Protein AF-A0A7Y3DKD2-F1 (afdb_monomer)

Secondary structure (DSSP, 8-state):
-------------THHHHHHHHHHHHHHHHHHHH-TT---TTHHHHHHHHHHHHHHHTT--PPPHHHHHHHHHHHHHHHHHHHHHHHTTT---S--SSTT--HHHHHHHHHHHHHHHHHHHHHTT--

pLDDT: mean 85.34, std 14.05, range [44.88, 97.62]

Sequence (127 aa):
MSNTTPERGAAHSPGKALYLSVGLAVLWVVLAFANPDTTFHLGAPLVAAAVALSHRTTGSGPLSPPAAAGAAVSGLTNALIATGILALNDKLEGGTLLPFGDATVETLLFAVGGAVVGFGVGVWGRR

Nearest PDB structures (foldseek):
  2rld-assembly1_E  TM=4.806E-01  e=1.514E+00  Bacteroides thetaiotaomicron VPI-5482
  7ue2-assembly1_A  TM=3.425E-01  e=7.012E+00  synthetic construct

Structure (mmCIF, N/CA/C/O backbone):
data_AF-A0A7Y3DKD2-F1
#
_entry.id   AF-A0A7Y3DKD2-F1
#
loop_
_atom_site.group_PDB
_atom_site.id
_atom_site.type_symbol
_atom_site.label_atom_id
_atom_site.label_alt_id
_atom_site.label_comp_id
_atom_site.label_asym_id
_atom_site.label_entity_id
_atom_site.label_seq_id
_atom_site.pdbx_PDB_ins_code
_atom_site.Cartn_x
_atom_site.Cartn_y
_atom_site.Cartn_z
_atom_site.occupancy
_atom_site.B_iso_or_equiv
_atom_site.auth_seq_id
_atom_site.auth_comp_id
_atom_site.auth_asym_id
_atom_site.auth_atom_id
_atom_site.pdbx_PDB_model_num
ATOM 1 N N . MET A 1 1 ? 41.326 16.174 -30.154 1.00 47.97 1 MET A N 1
ATOM 2 C CA . MET A 1 1 ? 40.835 16.979 -29.014 1.00 47.97 1 MET A CA 1
ATOM 3 C C . MET A 1 1 ? 39.416 16.529 -28.719 1.00 47.97 1 MET A C 1
ATOM 5 O O . MET A 1 1 ? 38.635 16.397 -29.649 1.00 47.97 1 MET A O 1
ATOM 9 N N . SER A 1 2 ? 39.169 16.138 -27.471 1.00 49.34 2 SER A N 1
ATOM 10 C CA . SER A 1 2 ? 38.001 15.372 -27.023 1.00 49.34 2 SER A CA 1
ATOM 11 C C . SER A 1 2 ? 36.724 16.220 -27.012 1.00 49.34 2 SER A C 1
ATOM 13 O O . SER A 1 2 ? 36.687 17.250 -26.344 1.00 49.34 2 SER A O 1
ATOM 15 N N . ASN A 1 3 ? 35.684 15.771 -27.721 1.00 49.66 3 ASN A N 1
ATOM 16 C CA . ASN A 1 3 ? 34.314 16.259 -27.557 1.00 49.66 3 ASN A CA 1
ATOM 17 C C . ASN A 1 3 ? 33.701 15.560 -26.337 1.00 49.66 3 ASN A C 1
ATOM 19 O O . ASN A 1 3 ? 33.099 14.496 -26.458 1.00 49.66 3 ASN A O 1
ATOM 23 N N . THR A 1 4 ? 33.871 16.134 -25.148 1.00 57.69 4 THR A N 1
ATOM 24 C CA . THR A 1 4 ? 33.129 15.704 -23.959 1.00 57.69 4 THR A CA 1
ATOM 25 C C . THR A 1 4 ? 31.726 16.299 -24.009 1.00 57.69 4 THR A C 1
ATOM 27 O O . THR A 1 4 ? 31.488 17.408 -23.529 1.00 57.69 4 THR A O 1
ATOM 30 N N . THR A 1 5 ? 30.794 15.574 -24.623 1.00 59.72 5 THR A N 1
ATOM 31 C CA . THR A 1 5 ? 29.359 15.839 -24.493 1.00 59.72 5 THR A CA 1
ATOM 32 C C . THR A 1 5 ? 28.976 15.641 -23.023 1.00 59.72 5 THR A C 1
ATOM 34 O O . THR A 1 5 ? 29.300 14.594 -22.459 1.00 59.72 5 THR A O 1
ATOM 37 N N . PRO A 1 6 ? 28.320 16.607 -22.358 1.00 54.47 6 PRO A N 1
ATOM 38 C CA . PRO A 1 6 ? 27.890 16.418 -20.987 1.00 54.47 6 PRO A CA 1
ATOM 39 C C . PRO A 1 6 ? 26.697 15.464 -20.999 1.00 54.47 6 PRO A C 1
ATOM 41 O O . PRO A 1 6 ? 25.559 15.883 -21.216 1.00 54.47 6 PRO A O 1
ATOM 44 N N . GLU A 1 7 ? 26.946 14.180 -20.749 1.00 51.09 7 GLU A N 1
ATOM 45 C CA . GLU A 1 7 ? 25.922 13.266 -20.254 1.00 51.09 7 GLU A CA 1
ATOM 46 C C . GLU A 1 7 ? 25.461 13.772 -18.881 1.00 51.09 7 GLU A C 1
ATOM 48 O O . GLU A 1 7 ? 25.871 13.301 -17.822 1.00 51.09 7 GLU A O 1
ATOM 53 N N . ARG A 1 8 ? 24.587 14.785 -18.884 1.00 51.59 8 ARG A N 1
ATOM 54 C CA . ARG A 1 8 ? 23.676 15.033 -17.772 1.00 51.59 8 ARG A CA 1
ATOM 55 C C . ARG A 1 8 ? 22.710 13.858 -17.759 1.00 51.59 8 ARG A C 1
ATOM 57 O O . ARG A 1 8 ? 21.609 13.948 -18.295 1.00 51.59 8 ARG A O 1
ATOM 64 N N . GLY A 1 9 ? 23.154 12.751 -17.167 1.00 48.59 9 GLY A N 1
ATOM 65 C CA . GLY A 1 9 ? 22.273 11.692 -16.710 1.00 48.59 9 GLY A CA 1
ATOM 66 C C . GLY A 1 9 ? 21.194 12.357 -15.873 1.00 48.59 9 GLY A C 1
ATOM 67 O O . GLY A 1 9 ? 21.477 12.910 -14.810 1.00 48.59 9 GLY A O 1
ATOM 68 N N . ALA A 1 10 ? 19.981 12.412 -16.418 1.00 48.75 10 ALA A N 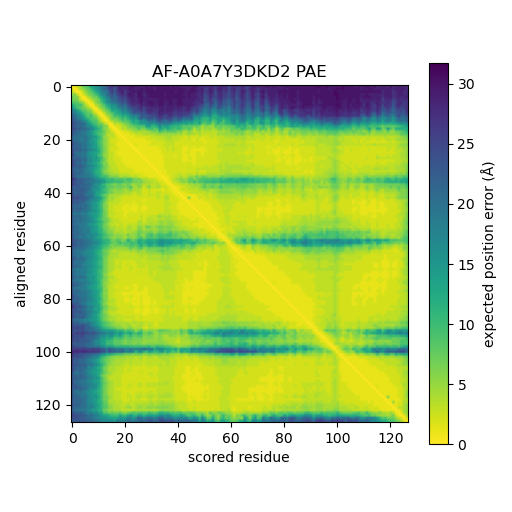1
ATOM 69 C CA . ALA A 1 10 ? 18.822 12.927 -15.725 1.00 48.75 10 ALA A CA 1
ATOM 70 C C . ALA A 1 10 ? 18.715 12.151 -14.414 1.00 48.75 10 ALA A C 1
ATOM 72 O O . ALA A 1 10 ? 18.396 10.963 -14.419 1.00 48.75 10 ALA A O 1
ATOM 73 N N . ALA A 1 11 ? 19.055 12.810 -13.307 1.00 44.88 11 ALA A N 1
ATOM 74 C CA . ALA A 1 11 ? 18.905 12.260 -11.977 1.00 44.88 11 ALA A CA 1
ATOM 75 C C . ALA A 1 11 ? 17.431 11.874 -11.822 1.00 44.88 11 ALA A C 1
ATOM 77 O O . ALA A 1 11 ? 16.561 12.730 -11.655 1.00 44.88 11 ALA A O 1
ATOM 78 N N . HIS A 1 12 ? 17.147 10.581 -11.965 1.00 51.38 12 HIS A N 1
ATOM 79 C CA . HIS A 1 12 ? 15.858 9.986 -11.660 1.00 51.38 12 HIS A CA 1
ATOM 80 C C . HIS A 1 12 ? 15.578 10.354 -10.208 1.00 51.38 12 HIS A C 1
ATOM 82 O O . HIS A 1 12 ? 16.233 9.806 -9.333 1.00 51.38 12 HIS A O 1
ATOM 88 N N . SER A 1 13 ? 14.713 11.340 -9.940 1.00 55.94 13 SER A N 1
ATOM 89 C CA . SER A 1 13 ? 14.447 11.786 -8.570 1.00 55.94 13 SER A CA 1
ATOM 90 C C . SER A 1 13 ? 13.599 10.707 -7.887 1.00 55.94 13 SER A C 1
ATOM 92 O O . SER A 1 13 ? 12.375 10.701 -8.076 1.00 55.94 13 SER A O 1
ATOM 94 N N . PRO A 1 14 ? 14.183 9.790 -7.096 1.00 57.53 14 PRO A N 1
ATOM 95 C CA . PRO A 1 14 ? 13.450 8.644 -6.558 1.00 57.53 14 PRO A CA 1
ATOM 96 C C . PRO A 1 14 ? 12.396 9.112 -5.543 1.00 57.53 14 PRO A C 1
ATOM 98 O O . PRO A 1 14 ? 11.407 8.429 -5.291 1.00 57.53 14 PRO A O 1
ATOM 101 N N . GLY A 1 15 ? 12.575 10.327 -5.007 1.00 64.19 15 GLY A N 1
ATOM 102 C CA . GLY A 1 15 ? 11.717 10.924 -3.992 1.0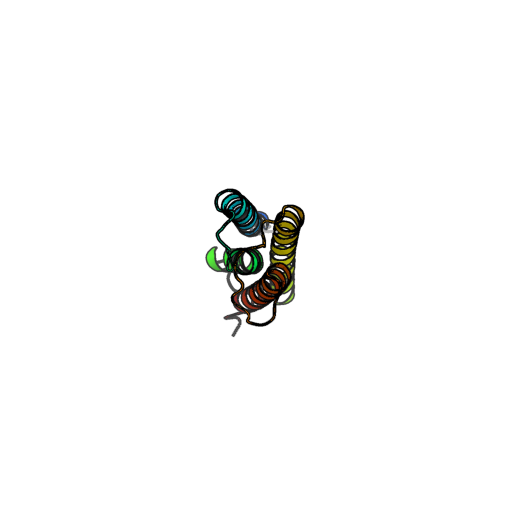0 64.19 15 GLY A CA 1
ATOM 103 C C . GLY A 1 15 ? 10.259 11.087 -4.415 1.00 64.19 15 GLY A C 1
ATOM 104 O O . GLY A 1 15 ? 9.381 10.867 -3.591 1.00 64.19 15 GLY A O 1
ATOM 105 N N . LYS A 1 16 ? 9.958 11.392 -5.688 1.00 75.50 16 LYS A N 1
ATOM 106 C CA . LYS A 1 16 ? 8.569 11.662 -6.117 1.00 75.50 16 LYS A CA 1
ATOM 107 C C . LYS A 1 16 ? 7.643 10.457 -5.944 1.00 75.50 16 LYS A C 1
ATOM 109 O O . LYS A 1 16 ? 6.521 10.618 -5.475 1.00 75.50 16 LYS A O 1
ATOM 114 N N . ALA A 1 17 ? 8.127 9.261 -6.277 1.00 76.06 17 ALA A N 1
ATOM 115 C CA . ALA A 1 17 ? 7.361 8.028 -6.118 1.00 76.06 17 ALA A CA 1
ATOM 116 C C . ALA A 1 17 ? 7.170 7.649 -4.641 1.00 76.06 17 ALA A C 1
ATOM 118 O O . ALA A 1 17 ? 6.113 7.153 -4.253 1.00 76.06 17 ALA A O 1
ATOM 119 N N . LEU A 1 18 ? 8.176 7.933 -3.808 1.00 81.94 18 LEU A N 1
ATOM 120 C CA . LEU A 1 18 ? 8.097 7.725 -2.366 1.00 81.94 18 LEU A CA 1
ATOM 121 C C . LEU A 1 18 ? 7.064 8.664 -1.721 1.00 81.94 18 LEU A C 1
ATOM 123 O O . LEU A 1 18 ? 6.267 8.220 -0.897 1.00 81.94 18 LEU A O 1
ATOM 127 N N . TYR A 1 19 ? 7.033 9.938 -2.131 1.00 87.75 19 TYR A N 1
ATOM 128 C CA . TYR A 1 19 ? 6.107 10.931 -1.579 1.00 87.75 19 TYR A CA 1
ATOM 129 C C . TYR A 1 19 ? 4.641 10.572 -1.805 1.00 87.75 19 TYR A C 1
ATOM 131 O O . TYR A 1 19 ? 3.831 10.834 -0.921 1.00 87.75 19 TYR A O 1
ATOM 139 N N . LEU A 1 20 ? 4.287 9.939 -2.932 1.00 89.50 20 LEU A N 1
ATOM 140 C CA . LEU A 1 20 ? 2.905 9.500 -3.139 1.00 89.50 20 LEU A CA 1
ATOM 141 C C . LEU A 1 20 ? 2.508 8.409 -2.140 1.00 89.50 20 LEU A C 1
ATOM 143 O O . LEU A 1 20 ? 1.444 8.499 -1.537 1.00 89.50 20 LEU A O 1
ATOM 147 N N . SER A 1 21 ? 3.359 7.396 -1.946 1.00 92.44 21 SER A N 1
ATOM 148 C CA . SER A 1 21 ? 3.090 6.310 -0.993 1.00 92.44 21 SER A CA 1
ATOM 149 C C . SER A 1 21 ? 2.958 6.842 0.435 1.00 92.44 21 SER A C 1
ATOM 151 O O . SER A 1 21 ? 1.991 6.521 1.120 1.00 92.44 21 SER A O 1
ATOM 153 N N . VAL A 1 22 ? 3.867 7.728 0.855 1.00 94.00 22 VAL A N 1
ATOM 154 C CA . VAL A 1 22 ? 3.802 8.377 2.173 1.00 94.00 22 VAL A CA 1
ATOM 155 C C . VAL A 1 22 ? 2.560 9.261 2.300 1.00 94.00 22 VAL A C 1
ATOM 157 O O . VAL A 1 22 ? 1.864 9.193 3.307 1.00 94.00 22 VAL A O 1
ATOM 160 N N . GLY A 1 23 ? 2.238 10.058 1.280 1.00 94.81 23 GLY A N 1
ATOM 161 C CA . GLY A 1 23 ? 1.048 10.908 1.275 1.00 94.81 23 GLY A CA 1
ATOM 162 C C . GLY A 1 23 ? -0.247 10.102 1.375 1.00 94.81 23 GLY A C 1
ATOM 163 O O . GLY A 1 23 ? -1.123 10.453 2.161 1.00 94.81 23 GLY A O 1
ATOM 164 N N . LEU A 1 24 ? -0.345 8.985 0.647 1.00 95.75 24 LEU A N 1
ATOM 165 C CA . LEU A 1 24 ? -1.467 8.051 0.756 1.00 95.75 24 LEU A CA 1
ATOM 166 C C . LEU A 1 24 ? -1.531 7.392 2.135 1.00 95.75 24 LEU A C 1
ATOM 168 O O . LEU A 1 24 ? -2.626 7.225 2.661 1.00 95.75 24 LEU A O 1
ATOM 172 N N . ALA A 1 25 ? -0.387 7.055 2.737 1.00 95.88 25 ALA A N 1
ATOM 173 C CA . ALA A 1 25 ? -0.336 6.485 4.080 1.00 95.88 25 ALA A CA 1
ATOM 174 C C . ALA A 1 25 ? -0.862 7.479 5.121 1.00 95.88 25 ALA A C 1
ATOM 176 O O . ALA A 1 25 ? -1.723 7.133 5.923 1.00 95.88 25 ALA A O 1
ATOM 177 N N . VAL A 1 26 ? -0.403 8.732 5.063 1.00 97.31 26 VAL A N 1
ATOM 178 C CA . VAL A 1 26 ? -0.884 9.808 5.939 1.00 97.31 26 VAL A CA 1
ATOM 179 C C . VAL A 1 26 ? -2.374 10.051 5.726 1.00 97.31 26 VAL A C 1
ATOM 181 O O . VAL A 1 26 ? -3.119 10.117 6.698 1.00 97.31 26 VAL A O 1
ATOM 184 N N . LEU A 1 27 ? -2.823 10.146 4.472 1.00 96.62 27 LEU A N 1
ATOM 185 C CA . LEU A 1 27 ? -4.235 10.338 4.154 1.00 96.62 27 LEU A CA 1
ATOM 186 C C . LEU A 1 27 ? -5.091 9.196 4.706 1.00 96.62 27 LEU A C 1
ATOM 188 O O . LEU A 1 27 ? -6.115 9.453 5.330 1.00 96.62 27 LEU A O 1
ATOM 192 N N . TRP A 1 28 ? -4.664 7.949 4.509 1.00 96.12 28 TRP A N 1
ATOM 193 C CA . TRP A 1 28 ? -5.360 6.779 5.034 1.00 96.12 28 TRP A CA 1
ATOM 194 C C . TRP A 1 28 ? -5.457 6.821 6.560 1.00 96.12 28 TRP A C 1
ATOM 196 O O . TRP A 1 28 ? -6.548 6.641 7.099 1.00 96.12 28 TRP A O 1
ATOM 206 N N . VAL A 1 29 ? -4.355 7.141 7.246 1.00 96.00 29 VAL A N 1
ATOM 207 C CA . VAL A 1 29 ? -4.352 7.285 8.705 1.00 96.00 29 VAL A CA 1
ATOM 208 C C . VAL A 1 29 ? -5.326 8.379 9.142 1.00 96.00 29 VAL A C 1
ATOM 210 O O . VAL A 1 29 ? -6.193 8.130 9.973 1.00 96.00 29 VAL A O 1
ATOM 213 N N . VAL A 1 30 ? -5.252 9.570 8.546 1.00 96.12 30 VAL A N 1
ATOM 214 C CA . VAL A 1 30 ? -6.153 10.687 8.871 1.00 96.12 30 VAL A CA 1
ATOM 215 C C . VAL A 1 30 ? -7.619 10.302 8.664 1.00 96.12 30 VAL A C 1
ATOM 217 O O . VAL A 1 30 ? -8.449 10.591 9.523 1.00 96.12 30 VAL A O 1
ATOM 220 N N . LEU A 1 31 ? -7.943 9.621 7.563 1.00 93.75 31 LEU A N 1
ATOM 221 C CA . LEU A 1 31 ? -9.307 9.180 7.274 1.00 93.75 31 LEU A CA 1
ATOM 222 C C . LEU A 1 31 ? -9.821 8.166 8.300 1.00 93.75 31 LEU A C 1
ATOM 224 O O . LEU A 1 31 ? -10.964 8.301 8.733 1.00 93.75 31 LEU A O 1
ATOM 228 N N . ALA A 1 32 ? -8.993 7.206 8.717 1.00 91.88 32 ALA A N 1
ATOM 229 C CA . ALA A 1 32 ? -9.353 6.222 9.738 1.00 91.88 32 ALA A CA 1
ATOM 230 C C . ALA A 1 32 ? -9.579 6.871 11.115 1.00 91.88 32 ALA A C 1
ATOM 232 O O . ALA A 1 32 ? -10.504 6.510 11.835 1.00 91.88 32 ALA A O 1
ATOM 233 N N . PHE A 1 33 ? -8.788 7.888 11.468 1.00 93.31 33 PHE A N 1
ATOM 234 C CA . PHE A 1 33 ? -9.015 8.660 12.693 1.00 93.31 33 PHE A CA 1
ATOM 235 C C . PHE A 1 33 ? -10.271 9.536 12.623 1.00 93.31 33 PHE A C 1
ATOM 237 O O . PHE A 1 33 ? -10.962 9.686 13.629 1.00 93.31 33 PHE A O 1
ATOM 244 N N . ALA A 1 34 ? -10.572 10.112 11.458 1.00 93.44 34 ALA A N 1
ATOM 245 C CA . ALA A 1 34 ? -11.752 10.950 11.260 1.00 93.44 34 ALA A CA 1
ATOM 246 C C . ALA A 1 34 ? -13.059 10.144 11.164 1.00 93.44 34 ALA A C 1
ATOM 248 O O . ALA A 1 34 ? -14.125 10.688 11.438 1.00 93.44 34 ALA A O 1
ATOM 249 N N . ASN A 1 35 ? -12.984 8.867 10.777 1.00 89.25 35 ASN A N 1
ATOM 250 C CA . ASN A 1 35 ? -14.136 7.989 10.573 1.00 89.25 35 ASN A CA 1
ATOM 251 C C . ASN A 1 35 ? -13.901 6.650 11.295 1.00 89.25 35 ASN A C 1
ATOM 253 O O . ASN A 1 35 ? -13.639 5.645 10.632 1.00 89.25 35 ASN A O 1
ATOM 257 N N . PRO A 1 36 ? -13.972 6.620 12.639 1.00 79.88 36 PRO A N 1
ATOM 258 C CA . PRO A 1 36 ? -13.622 5.433 13.423 1.00 79.88 36 PRO A CA 1
ATOM 259 C C . PRO A 1 36 ? -14.505 4.214 13.113 1.00 79.88 36 PRO A C 1
ATOM 261 O O . PRO A 1 36 ? -14.040 3.087 13.233 1.00 79.88 36 PRO A O 1
ATOM 264 N N . ASP A 1 37 ? -15.735 4.433 12.645 1.00 81.06 37 ASP A N 1
ATOM 265 C CA . ASP A 1 37 ? -16.683 3.363 12.310 1.00 81.06 37 ASP A CA 1
ATOM 266 C C . ASP A 1 37 ? -16.526 2.837 10.868 1.00 81.06 37 ASP A C 1
ATOM 268 O O . ASP A 1 37 ? -17.298 1.990 10.420 1.00 81.06 37 ASP A O 1
ATOM 272 N N . THR A 1 38 ? -15.571 3.365 10.092 1.00 81.56 38 THR A N 1
ATOM 273 C CA . THR A 1 38 ? -15.379 3.015 8.677 1.00 81.56 38 THR A CA 1
ATOM 274 C C . THR A 1 38 ? -14.030 2.344 8.445 1.00 81.56 38 THR A C 1
ATOM 276 O O . THR A 1 38 ? -12.978 2.969 8.574 1.00 81.56 38 THR A O 1
ATOM 279 N N . THR A 1 39 ? -14.050 1.089 7.990 1.00 81.56 39 THR A N 1
ATOM 280 C CA . THR A 1 39 ? -12.832 0.398 7.553 1.00 81.56 39 THR A CA 1
ATOM 281 C C . THR A 1 39 ? -12.447 0.798 6.134 1.00 81.56 39 THR A C 1
ATOM 283 O O . THR A 1 39 ? -13.179 0.577 5.168 1.00 81.56 39 THR A O 1
ATOM 286 N N . PHE A 1 40 ? -11.235 1.322 5.976 1.00 86.69 40 PHE A N 1
ATOM 287 C CA . PHE A 1 40 ? -10.659 1.626 4.667 1.00 86.69 40 PHE A CA 1
ATOM 288 C C . PHE A 1 40 ? -9.810 0.456 4.155 1.00 86.69 40 PHE A C 1
ATOM 290 O O . PHE A 1 40 ? -8.581 0.526 4.138 1.00 86.69 40 PHE A O 1
ATOM 297 N N . HIS A 1 41 ? -10.467 -0.609 3.691 1.00 88.44 41 HIS A N 1
ATOM 298 C CA . HIS A 1 41 ? -9.821 -1.845 3.215 1.00 88.44 41 HIS A CA 1
ATOM 299 C C . HIS A 1 41 ? -8.776 -1.627 2.113 1.00 88.44 41 HIS A C 1
ATOM 301 O O . HIS A 1 41 ? -7.782 -2.344 2.020 1.00 88.44 41 HIS A O 1
ATOM 307 N N . LEU A 1 42 ? -8.985 -0.615 1.267 1.00 91.81 42 LEU A N 1
ATOM 308 C CA . LEU A 1 42 ? -8.079 -0.309 0.163 1.00 91.81 42 LEU A CA 1
ATOM 309 C C . LEU A 1 42 ? -6.880 0.558 0.570 1.00 91.81 42 LEU A C 1
ATOM 311 O O . LEU A 1 42 ? -5.985 0.751 -0.249 1.00 91.81 42 LEU A O 1
ATOM 315 N N . GLY A 1 43 ? -6.817 1.052 1.810 1.00 93.12 43 GLY A N 1
ATOM 316 C CA . GLY A 1 43 ? -5.722 1.908 2.271 1.00 93.12 43 GLY A CA 1
ATOM 317 C C . GLY A 1 43 ? -4.364 1.215 2.158 1.00 93.12 43 GLY A C 1
ATOM 318 O O . GLY A 1 43 ? -3.504 1.643 1.387 1.00 93.12 43 GLY A O 1
ATOM 319 N N . ALA A 1 44 ? -4.205 0.087 2.848 1.00 94.88 44 ALA A N 1
ATOM 320 C CA . ALA A 1 44 ? -2.990 -0.723 2.811 1.00 94.88 44 ALA A CA 1
ATOM 321 C C . ALA A 1 44 ? -2.527 -1.131 1.393 1.00 94.88 44 ALA A C 1
ATOM 323 O O . ALA A 1 44 ? -1.371 -0.853 1.055 1.00 94.88 44 ALA A O 1
ATOM 324 N N . PRO A 1 45 ? -3.365 -1.744 0.529 1.00 96.00 45 PRO A N 1
ATOM 325 C CA . PRO A 1 45 ? -2.926 -2.158 -0.802 1.00 96.00 45 PRO A CA 1
ATOM 326 C C . PRO A 1 45 ? -2.558 -0.967 -1.695 1.00 96.00 45 PRO A C 1
ATOM 328 O O . PRO A 1 45 ? -1.597 -1.062 -2.460 1.00 96.00 45 PRO A O 1
ATOM 331 N N . LEU A 1 46 ? -3.268 0.164 -1.590 1.00 95.75 46 LEU A N 1
ATOM 332 C CA . LEU A 1 46 ? -2.944 1.370 -2.358 1.00 95.75 46 LEU A CA 1
ATOM 333 C C . LEU A 1 46 ? -1.594 1.950 -1.942 1.00 95.75 46 LEU A C 1
ATOM 335 O O . LEU A 1 46 ? -0.760 2.220 -2.805 1.00 95.75 46 LEU A O 1
ATOM 339 N N . VAL A 1 47 ? -1.349 2.094 -0.637 1.00 96.94 47 VAL A N 1
ATOM 340 C CA . VAL A 1 47 ? -0.058 2.565 -0.109 1.00 96.94 47 VAL A CA 1
ATOM 341 C C . VAL A 1 47 ? 1.078 1.646 -0.557 1.00 96.94 47 VAL A C 1
ATOM 343 O O . VAL A 1 47 ? 2.125 2.135 -0.998 1.00 96.94 47 VAL A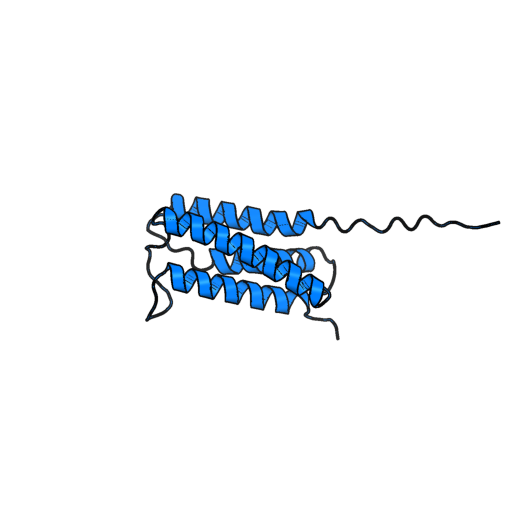 O 1
ATOM 346 N N . ALA A 1 48 ? 0.847 0.330 -0.499 1.00 96.69 48 ALA A N 1
ATOM 347 C CA . ALA A 1 48 ? 1.821 -0.684 -0.876 1.00 96.69 48 ALA A CA 1
ATOM 348 C C . ALA A 1 48 ? 2.178 -0.653 -2.369 1.00 96.69 48 ALA A C 1
ATOM 350 O O . ALA A 1 48 ? 3.345 -0.780 -2.738 1.00 96.69 48 ALA A O 1
ATOM 351 N N . ALA A 1 49 ? 1.193 -0.431 -3.239 1.00 95.69 49 ALA A N 1
ATOM 352 C CA . ALA A 1 49 ? 1.400 -0.396 -4.683 1.00 95.69 49 ALA A CA 1
ATOM 353 C C . ALA A 1 49 ? 1.912 0.970 -5.193 1.00 95.69 49 ALA A C 1
ATOM 355 O O . ALA A 1 49 ? 2.489 1.058 -6.282 1.00 95.69 49 ALA A O 1
ATOM 356 N N . ALA A 1 50 ? 1.717 2.041 -4.415 1.00 93.75 50 ALA A N 1
ATOM 357 C CA . ALA A 1 50 ? 1.876 3.427 -4.852 1.00 93.75 50 ALA A CA 1
ATOM 358 C C . ALA A 1 50 ? 3.259 3.773 -5.413 1.00 93.75 50 ALA A C 1
ATOM 360 O O . ALA A 1 50 ? 3.345 4.534 -6.376 1.00 93.75 50 ALA A O 1
ATOM 361 N N . VAL A 1 51 ? 4.343 3.227 -4.852 1.00 91.56 51 VAL A N 1
ATOM 362 C CA . VAL A 1 51 ? 5.705 3.551 -5.315 1.00 91.56 51 VAL A CA 1
ATOM 363 C C . VAL A 1 51 ? 5.919 3.050 -6.747 1.00 91.56 51 VAL A C 1
ATOM 365 O O . VAL A 1 51 ? 6.366 3.803 -7.614 1.00 91.56 51 VAL A O 1
ATOM 368 N N . ALA A 1 52 ? 5.547 1.798 -7.025 1.00 89.38 52 ALA A N 1
ATOM 369 C CA . ALA A 1 52 ? 5.692 1.210 -8.354 1.00 89.38 52 ALA A CA 1
ATOM 370 C C . ALA A 1 52 ? 4.723 1.839 -9.372 1.00 89.38 52 ALA A C 1
ATOM 372 O O . ALA A 1 52 ? 5.114 2.123 -10.506 1.00 89.38 52 ALA A O 1
ATOM 373 N N . LEU A 1 53 ? 3.485 2.127 -8.953 1.00 88.44 53 LEU A N 1
ATOM 374 C CA . LEU A 1 53 ? 2.499 2.841 -9.773 1.00 88.44 53 LEU A CA 1
ATOM 375 C C . LEU A 1 53 ? 2.967 4.248 -10.144 1.00 88.44 53 LEU A C 1
ATOM 377 O O . LEU A 1 53 ? 2.872 4.621 -11.310 1.00 88.44 53 LEU A O 1
ATOM 381 N N . SER A 1 54 ? 3.524 4.998 -9.192 1.00 88.50 54 SER A N 1
ATOM 382 C CA . SER A 1 54 ? 4.037 6.352 -9.436 1.00 88.50 54 SER A CA 1
ATOM 383 C C . SER A 1 54 ? 5.105 6.364 -10.517 1.00 88.50 54 SER A C 1
ATOM 385 O O . SER A 1 54 ? 5.075 7.202 -11.410 1.00 88.50 54 SER A O 1
ATOM 387 N N . HIS A 1 55 ? 6.037 5.410 -10.469 1.00 86.06 55 HIS A N 1
ATOM 388 C CA . HIS A 1 55 ? 7.069 5.304 -11.495 1.00 86.06 55 HIS A CA 1
ATOM 389 C C . HIS A 1 55 ? 6.468 5.070 -12.885 1.00 86.06 55 HIS A C 1
ATOM 391 O O . HIS A 1 55 ? 6.933 5.615 -13.888 1.00 86.06 55 HIS A O 1
ATOM 397 N N . ARG A 1 56 ? 5.413 4.253 -12.958 1.00 82.00 56 ARG A N 1
ATOM 398 C CA . ARG A 1 56 ? 4.745 3.964 -14.223 1.00 82.00 56 ARG A CA 1
ATOM 399 C C . ARG A 1 56 ? 3.997 5.181 -14.763 1.00 82.00 56 ARG A C 1
ATOM 401 O O . ARG A 1 56 ? 4.066 5.446 -15.961 1.00 82.00 56 ARG A O 1
ATOM 408 N N . THR A 1 57 ? 3.299 5.917 -13.903 1.00 81.44 57 THR A N 1
ATOM 409 C CA . THR A 1 57 ? 2.481 7.070 -14.303 1.00 81.44 57 THR A CA 1
ATOM 410 C C . THR A 1 57 ? 3.311 8.301 -14.654 1.00 81.44 57 THR A C 1
ATOM 412 O O . THR A 1 57 ? 2.851 9.124 -15.439 1.00 81.44 57 THR A O 1
ATOM 415 N N . THR A 1 58 ? 4.558 8.410 -14.180 1.00 82.44 58 THR A N 1
ATOM 416 C CA . THR A 1 58 ? 5.483 9.483 -14.588 1.00 82.44 58 THR A CA 1
ATOM 417 C C . THR A 1 58 ? 6.114 9.276 -15.969 1.00 82.44 58 THR A C 1
ATOM 419 O O . THR A 1 58 ? 6.960 10.070 -16.371 1.00 82.44 58 THR A O 1
ATOM 422 N N . GLY A 1 59 ? 5.728 8.228 -16.706 1.00 71.81 59 GLY A N 1
ATOM 423 C CA . GLY A 1 59 ? 6.233 7.962 -18.057 1.00 71.81 59 GLY A CA 1
ATOM 424 C C . GLY A 1 59 ? 7.620 7.315 -18.100 1.00 71.81 59 GLY A C 1
ATOM 425 O O . GLY A 1 59 ? 8.197 7.187 -19.175 1.00 71.81 59 GLY A O 1
ATOM 426 N N . SER A 1 60 ? 8.147 6.854 -16.962 1.00 78.88 60 SER A N 1
ATOM 427 C CA . SER A 1 60 ? 9.504 6.298 -16.842 1.00 78.88 60 SER A CA 1
ATOM 428 C C . SER A 1 60 ? 9.660 4.870 -17.398 1.00 78.88 60 SER A C 1
ATOM 430 O O . SER A 1 60 ? 10.724 4.268 -17.279 1.00 78.88 60 SER A O 1
ATOM 432 N N . GLY A 1 61 ? 8.610 4.302 -18.002 1.00 84.25 61 GLY A N 1
ATOM 433 C CA . GLY A 1 61 ? 8.623 2.944 -18.548 1.00 84.25 61 GLY A CA 1
ATOM 434 C C . GLY A 1 61 ? 8.659 1.834 -17.478 1.00 84.25 61 GLY A C 1
ATOM 435 O O . GLY A 1 61 ? 8.454 2.093 -16.287 1.00 84.25 61 GLY A O 1
ATOM 436 N N . PRO A 1 62 ? 8.844 0.565 -17.891 1.00 89.19 62 PRO A N 1
ATOM 437 C CA . PRO A 1 62 ? 8.923 -0.572 -16.974 1.00 89.19 62 PRO A CA 1
ATOM 438 C C . PRO A 1 62 ? 10.215 -0.586 -16.136 1.00 89.19 62 PRO A C 1
ATOM 440 O O . PRO A 1 62 ? 11.325 -0.493 -16.657 1.00 89.19 62 PRO A O 1
ATOM 443 N N . LEU A 1 63 ? 10.072 -0.816 -14.831 1.00 88.31 63 LEU A N 1
ATOM 444 C CA . LEU A 1 63 ? 11.145 -0.957 -13.838 1.00 88.31 63 LEU A CA 1
ATOM 445 C C . LEU A 1 63 ? 11.872 -2.286 -13.960 1.00 88.31 63 LEU A C 1
ATOM 447 O O . LEU A 1 63 ? 11.225 -3.304 -14.213 1.00 88.31 63 LEU A O 1
ATOM 451 N N . SER A 1 64 ? 13.206 -2.317 -13.808 1.00 91.06 64 SER A N 1
ATOM 452 C CA . SER A 1 64 ? 13.981 -3.580 -13.722 1.00 91.06 64 SER A CA 1
ATOM 453 C C . SER A 1 64 ? 13.419 -4.468 -12.612 1.00 91.06 64 SER A C 1
ATOM 455 O O . SER A 1 64 ? 12.870 -3.921 -11.659 1.00 91.06 64 SER A O 1
ATOM 457 N N . PRO A 1 65 ? 13.503 -5.812 -12.684 1.00 92.62 65 PRO A N 1
ATOM 458 C CA . PRO A 1 65 ? 12.943 -6.643 -11.619 1.00 92.62 65 PRO A CA 1
ATOM 459 C C . PRO A 1 65 ? 13.498 -6.273 -10.227 1.00 92.62 65 PRO A C 1
ATOM 461 O O . PRO A 1 65 ? 12.693 -6.130 -9.309 1.00 92.62 65 PRO A O 1
ATOM 464 N N . PRO A 1 66 ? 14.807 -5.978 -10.057 1.00 93.12 66 PRO A N 1
ATOM 465 C CA . PRO A 1 66 ? 15.324 -5.453 -8.792 1.00 93.12 66 PRO A CA 1
ATOM 466 C C . PRO A 1 66 ? 14.725 -4.098 -8.389 1.00 93.12 66 PRO A C 1
ATOM 468 O O . PRO A 1 66 ? 14.398 -3.899 -7.223 1.00 93.12 66 PRO A O 1
ATOM 471 N N . ALA A 1 67 ? 14.538 -3.169 -9.333 1.00 90.81 67 ALA A N 1
ATOM 472 C CA . ALA A 1 67 ? 13.958 -1.859 -9.031 1.00 90.81 67 ALA A CA 1
ATOM 473 C C . ALA A 1 67 ? 12.459 -1.946 -8.692 1.00 90.81 67 ALA A C 1
ATOM 475 O O . ALA A 1 67 ? 11.988 -1.253 -7.795 1.00 90.81 67 ALA A O 1
ATOM 476 N N . ALA A 1 68 ? 11.715 -2.831 -9.360 1.00 91.94 68 ALA A N 1
ATOM 477 C CA . ALA A 1 68 ? 10.321 -3.124 -9.045 1.00 91.94 68 ALA A CA 1
ATOM 478 C C . ALA A 1 68 ? 10.188 -3.781 -7.666 1.00 91.94 68 ALA A C 1
ATOM 480 O O . ALA A 1 68 ? 9.296 -3.415 -6.905 1.00 91.94 68 ALA A O 1
ATOM 481 N N . ALA A 1 69 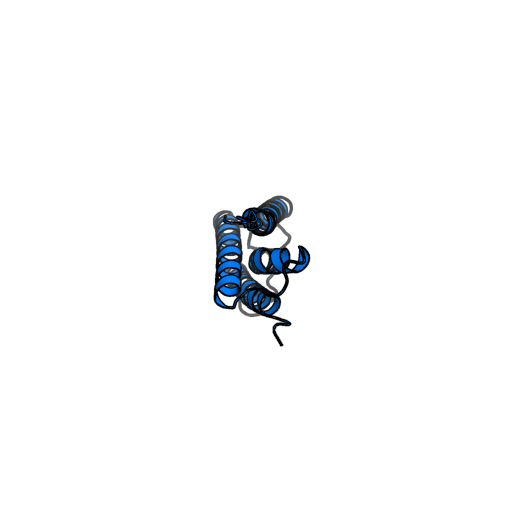? 11.094 -4.703 -7.318 1.00 93.69 69 ALA A N 1
ATOM 482 C CA . ALA A 1 69 ? 11.146 -5.303 -5.987 1.00 93.69 69 ALA A CA 1
ATOM 483 C C . ALA A 1 69 ? 11.444 -4.246 -4.914 1.00 93.69 69 ALA A C 1
ATOM 485 O O . ALA A 1 69 ? 10.736 -4.183 -3.914 1.00 93.69 69 ALA A O 1
ATOM 486 N N . GLY A 1 70 ? 12.421 -3.363 -5.154 1.00 93.50 70 GLY A N 1
ATOM 487 C CA . GLY A 1 70 ? 12.711 -2.233 -4.269 1.00 93.50 70 GLY A CA 1
ATOM 488 C C . GLY A 1 70 ? 11.493 -1.329 -4.063 1.00 93.50 70 GLY A C 1
ATOM 489 O O . GLY A 1 70 ? 11.130 -1.043 -2.927 1.00 93.50 70 GLY A O 1
ATOM 490 N N . ALA A 1 71 ? 10.805 -0.953 -5.145 1.00 92.44 71 ALA A N 1
ATOM 491 C CA . ALA A 1 71 ? 9.587 -0.148 -5.078 1.00 92.44 71 ALA A CA 1
ATOM 492 C C . ALA A 1 71 ? 8.459 -0.841 -4.291 1.00 92.44 71 ALA A C 1
ATOM 494 O O . ALA A 1 71 ? 7.820 -0.205 -3.453 1.00 92.44 71 ALA A O 1
ATOM 495 N N . ALA A 1 72 ? 8.239 -2.138 -4.525 1.00 94.25 72 ALA A N 1
ATOM 496 C CA . ALA A 1 72 ? 7.236 -2.926 -3.812 1.00 94.25 72 ALA A CA 1
ATOM 497 C C . ALA A 1 72 ? 7.551 -3.034 -2.312 1.00 94.25 72 ALA A C 1
ATOM 499 O O . ALA A 1 72 ? 6.663 -2.839 -1.488 1.00 94.25 72 ALA A O 1
ATOM 500 N N . VAL A 1 73 ? 8.815 -3.272 -1.946 1.00 95.81 73 VAL A N 1
ATOM 501 C CA . VAL A 1 73 ? 9.253 -3.321 -0.542 1.00 95.81 73 VAL A CA 1
ATOM 502 C C . VAL A 1 73 ? 9.107 -1.955 0.130 1.00 95.81 73 VAL A C 1
ATOM 504 O O . VAL A 1 73 ? 8.618 -1.884 1.257 1.00 95.81 73 VAL A O 1
ATOM 507 N N . SER A 1 74 ? 9.477 -0.862 -0.545 1.00 94.56 74 SER A N 1
ATOM 508 C CA . SER A 1 74 ? 9.294 0.494 -0.012 1.00 94.56 74 SER A CA 1
ATOM 509 C C . SER A 1 74 ? 7.823 0.818 0.246 1.00 94.56 74 SER A C 1
ATOM 511 O O . SER A 1 74 ? 7.482 1.290 1.329 1.00 94.56 74 SER A O 1
ATOM 513 N N . GLY A 1 75 ? 6.941 0.531 -0.716 1.00 95.44 75 GLY A N 1
ATOM 514 C CA . GLY A 1 75 ? 5.505 0.732 -0.539 1.00 95.44 75 GLY A CA 1
ATOM 515 C C . GLY A 1 75 ? 4.938 -0.143 0.577 1.00 95.44 75 GLY A C 1
ATOM 516 O O . GLY A 1 75 ? 4.213 0.358 1.436 1.00 95.44 75 GLY A O 1
ATOM 517 N N . LEU A 1 76 ? 5.294 -1.433 0.603 1.00 96.75 76 L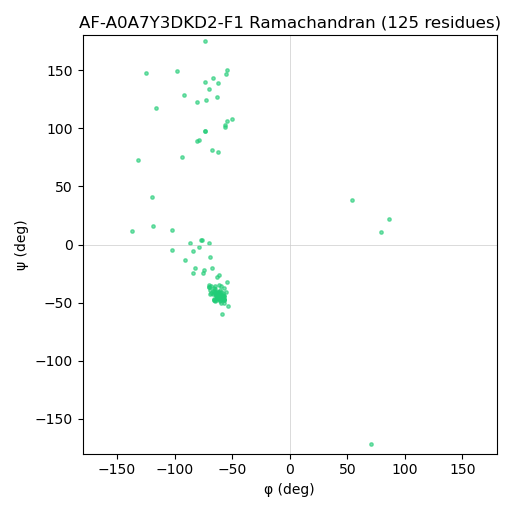EU A N 1
ATOM 518 C CA . LEU A 1 76 ? 4.867 -2.359 1.651 1.00 96.75 76 LEU A CA 1
ATOM 519 C C . LEU A 1 76 ? 5.285 -1.855 3.033 1.00 96.75 76 LEU A C 1
ATOM 521 O O . LEU A 1 76 ? 4.472 -1.839 3.947 1.00 96.75 76 LEU A O 1
ATOM 525 N N . THR A 1 77 ? 6.522 -1.381 3.176 1.00 97.50 77 THR A N 1
ATOM 526 C CA . THR A 1 77 ? 7.033 -0.838 4.442 1.00 97.50 77 THR A CA 1
ATOM 527 C C . THR A 1 77 ? 6.175 0.331 4.925 1.00 97.50 77 THR A C 1
ATOM 529 O O . THR A 1 77 ? 5.757 0.344 6.080 1.00 97.50 77 THR A O 1
ATOM 532 N N . ASN A 1 78 ? 5.831 1.271 4.040 1.00 96.44 78 ASN A N 1
ATOM 533 C CA . ASN A 1 78 ? 4.944 2.385 4.384 1.00 96.44 78 ASN A CA 1
ATOM 534 C C . ASN A 1 78 ? 3.544 1.904 4.799 1.00 96.44 78 ASN A C 1
ATOM 536 O O . ASN A 1 78 ? 2.983 2.410 5.771 1.00 96.44 78 ASN A O 1
ATOM 540 N N . ALA A 1 79 ? 2.994 0.909 4.097 1.00 96.88 79 ALA A N 1
ATOM 541 C CA . ALA A 1 79 ? 1.693 0.330 4.423 1.00 96.88 79 ALA A CA 1
ATOM 542 C C . ALA A 1 79 ? 1.706 -0.360 5.794 1.00 96.88 79 ALA A C 1
ATOM 544 O O . ALA A 1 79 ? 0.774 -0.182 6.575 1.00 96.88 79 ALA A O 1
ATOM 545 N N . LEU A 1 80 ? 2.772 -1.096 6.117 1.00 97.25 80 LEU A N 1
ATOM 546 C CA . LEU A 1 80 ? 2.939 -1.759 7.411 1.00 97.25 80 LEU A CA 1
ATOM 547 C C . LEU A 1 80 ? 3.105 -0.755 8.553 1.00 97.25 80 LEU A C 1
ATOM 549 O O . LEU A 1 80 ? 2.506 -0.943 9.606 1.00 97.25 80 LEU A O 1
ATOM 553 N N . ILE A 1 81 ? 3.856 0.331 8.345 1.00 97.62 81 ILE A N 1
ATOM 554 C CA . ILE A 1 81 ? 3.981 1.410 9.337 1.00 97.62 81 ILE A CA 1
ATOM 555 C C . ILE A 1 81 ? 2.610 2.031 9.620 1.00 97.62 81 ILE A C 1
ATOM 557 O O . ILE A 1 81 ? 2.222 2.148 10.780 1.00 97.62 81 ILE A O 1
ATOM 561 N N . ALA A 1 82 ? 1.851 2.383 8.578 1.00 96.25 82 ALA A N 1
ATOM 562 C CA . ALA A 1 82 ? 0.506 2.931 8.741 1.00 96.25 82 ALA A CA 1
ATOM 563 C C . ALA A 1 82 ? -0.445 1.934 9.422 1.00 96.25 82 ALA A C 1
ATOM 565 O O . ALA A 1 82 ? -1.164 2.306 10.344 1.00 96.25 82 ALA A O 1
ATOM 566 N N . THR A 1 83 ? -0.385 0.657 9.037 1.00 94.56 83 THR A N 1
ATOM 567 C CA . THR A 1 83 ? -1.153 -0.422 9.678 1.00 94.56 83 THR A CA 1
ATOM 568 C C . THR A 1 83 ? -0.810 -0.526 11.162 1.00 94.56 83 THR A C 1
ATOM 570 O O . THR A 1 83 ? -1.711 -0.586 11.986 1.00 94.56 83 THR A O 1
ATOM 573 N N . GLY A 1 84 ? 0.476 -0.487 11.520 1.00 95.06 84 GLY A N 1
ATOM 574 C CA . GLY A 1 84 ? 0.924 -0.514 12.912 1.00 95.06 84 GLY A CA 1
ATOM 575 C C . GLY A 1 84 ? 0.421 0.686 13.713 1.00 95.06 84 GLY A C 1
ATOM 576 O O . GLY A 1 84 ? -0.058 0.511 14.828 1.00 95.06 84 GLY A O 1
ATOM 577 N N . ILE A 1 85 ? 0.456 1.893 13.136 1.00 95.69 85 ILE A N 1
ATOM 578 C CA . ILE A 1 85 ? -0.119 3.093 13.764 1.00 95.69 85 ILE A CA 1
ATOM 579 C C . ILE A 1 85 ? -1.613 2.891 14.034 1.00 95.69 85 ILE A C 1
ATOM 581 O O . ILE A 1 85 ? -2.072 3.180 15.135 1.00 95.69 85 ILE A O 1
ATOM 585 N N . LEU A 1 86 ? -2.369 2.389 13.058 1.00 93.94 86 LEU A N 1
ATOM 586 C CA . LEU A 1 86 ? -3.809 2.188 13.210 1.00 93.94 86 LEU A CA 1
ATOM 587 C C . LEU A 1 86 ? -4.143 1.072 14.206 1.00 93.94 86 LEU A C 1
ATOM 589 O O . LEU A 1 86 ? -5.022 1.262 15.040 1.00 93.94 86 LEU A O 1
ATOM 593 N N . ALA A 1 87 ? -3.414 -0.044 14.171 1.00 91.94 87 ALA A N 1
ATOM 594 C CA . ALA A 1 87 ? -3.585 -1.157 15.101 1.00 91.94 87 ALA A CA 1
ATOM 595 C C . ALA A 1 87 ? -3.321 -0.733 16.554 1.00 91.94 87 ALA A C 1
ATOM 597 O O . ALA A 1 87 ? -4.102 -1.051 17.437 1.00 91.94 87 ALA A O 1
ATOM 598 N N . LEU A 1 88 ? -2.258 0.041 16.803 1.00 94.56 88 LEU A N 1
ATOM 599 C CA . LEU A 1 88 ? -1.910 0.524 18.147 1.00 94.56 88 LEU A CA 1
ATOM 600 C C . LEU A 1 88 ? -2.887 1.567 18.715 1.00 94.56 88 LEU A C 1
ATOM 602 O O . LEU A 1 88 ? -2.759 1.938 19.878 1.00 94.56 88 LEU A O 1
ATOM 606 N N . ASN A 1 89 ? -3.803 2.086 17.897 1.00 93.38 89 ASN A N 1
ATOM 607 C CA . ASN A 1 89 ? -4.791 3.092 18.290 1.00 93.38 89 ASN A CA 1
ATOM 608 C C . ASN A 1 89 ? -6.232 2.582 18.134 1.00 93.38 89 ASN A C 1
ATOM 610 O O . ASN A 1 89 ? -7.155 3.402 18.076 1.00 93.38 89 ASN A O 1
ATOM 614 N N . ASP A 1 90 ? -6.411 1.264 17.997 1.00 89.56 90 ASP A N 1
ATOM 615 C CA . ASP A 1 90 ? -7.718 0.617 17.845 1.00 89.56 90 ASP A CA 1
ATOM 616 C 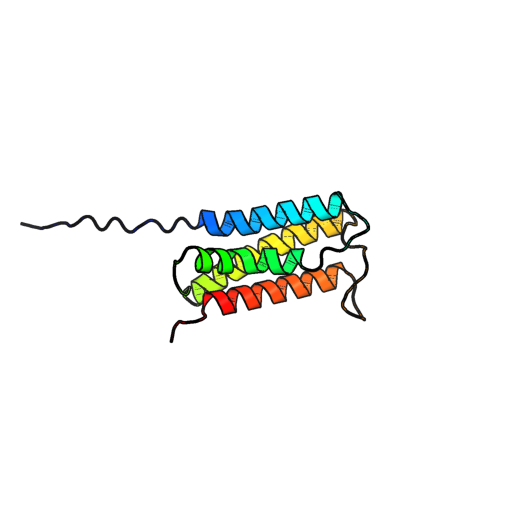C . ASP A 1 90 ? -8.527 1.224 16.678 1.00 89.56 90 ASP A C 1
ATOM 618 O O . ASP A 1 90 ? -9.730 1.461 16.741 1.00 89.56 90 ASP A O 1
ATOM 622 N N . LYS A 1 91 ? -7.828 1.557 15.581 1.00 89.44 91 LYS A N 1
ATOM 623 C CA . LYS A 1 91 ? -8.405 2.128 14.347 1.00 89.44 91 LYS A CA 1
ATOM 624 C C . LYS A 1 91 ? -8.554 1.112 13.218 1.00 89.44 91 LYS A C 1
ATOM 626 O O . LYS A 1 91 ? -8.808 1.494 12.079 1.00 89.44 91 LYS A O 1
ATOM 631 N N . LEU A 1 92 ? -8.397 -0.171 13.530 1.00 84.25 92 LEU A N 1
ATOM 632 C CA . LEU A 1 92 ? -8.635 -1.298 12.626 1.00 84.25 92 LEU A CA 1
ATOM 633 C C . LEU A 1 92 ? -9.720 -2.221 13.198 1.00 84.25 92 LEU A C 1
ATOM 635 O O . LEU A 1 92 ? -9.565 -3.429 13.152 1.00 84.25 92 LEU A O 1
ATOM 639 N N . GLU A 1 93 ? -10.790 -1.675 13.779 1.00 76.88 93 GLU A N 1
ATOM 640 C CA . GLU A 1 93 ? -11.840 -2.479 14.438 1.00 76.88 93 GLU A CA 1
ATOM 641 C C . GLU A 1 93 ? -13.120 -2.652 13.611 1.00 76.88 93 GLU A C 1
ATOM 643 O O . GLU A 1 93 ? -14.044 -3.350 14.028 1.00 76.88 93 GLU A O 1
ATOM 648 N N . GLY A 1 94 ? -13.222 -2.014 12.445 1.00 73.62 94 GLY A N 1
ATOM 649 C CA . GLY A 1 94 ? -14.436 -2.130 11.646 1.00 73.62 94 GLY A CA 1
ATOM 650 C C . GLY A 1 94 ? -14.574 -3.498 10.962 1.00 73.62 94 GLY A C 1
ATOM 651 O O . GLY A 1 94 ? -13.688 -4.352 11.014 1.00 73.62 94 GLY A O 1
ATOM 652 N N . GLY A 1 95 ? -15.712 -3.701 10.293 1.00 79.25 95 GLY A N 1
ATOM 653 C CA . GLY A 1 95 ? -16.037 -4.970 9.635 1.00 79.25 95 GLY A CA 1
ATOM 654 C C . GLY A 1 95 ? -14.961 -5.418 8.643 1.00 79.25 95 GLY A C 1
ATOM 655 O O . GLY A 1 95 ? -14.319 -4.581 8.012 1.00 79.25 95 GLY A O 1
ATOM 656 N N . THR A 1 96 ? -14.773 -6.731 8.518 1.00 85.69 96 THR A N 1
ATOM 657 C CA . THR A 1 96 ? -13.809 -7.373 7.614 1.00 85.69 96 THR A CA 1
ATOM 658 C C . THR A 1 96 ? -14.480 -7.845 6.324 1.00 85.69 96 THR A C 1
ATOM 660 O O . THR A 1 96 ? -15.664 -8.184 6.310 1.00 85.69 96 THR A O 1
ATOM 663 N N . LEU A 1 97 ? -13.735 -7.858 5.215 1.00 85.81 97 LEU A N 1
ATOM 664 C CA . LEU A 1 97 ? -14.187 -8.444 3.946 1.00 85.81 97 LE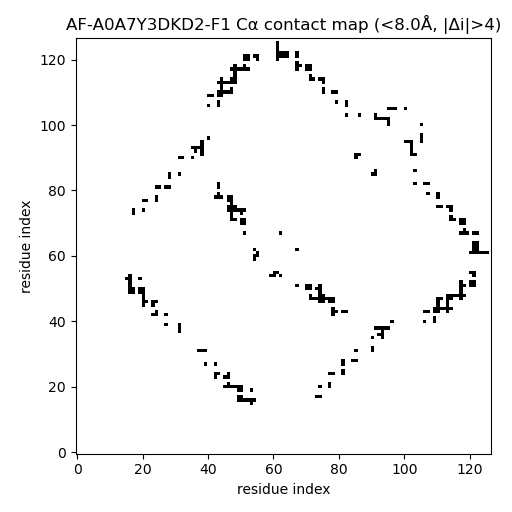U A CA 1
ATOM 665 C C . LEU A 1 97 ? -13.948 -9.958 3.896 1.00 85.81 97 LEU A C 1
ATOM 667 O O . LEU A 1 97 ? -14.612 -10.672 3.143 1.00 85.81 97 LEU A O 1
ATOM 671 N N . LEU A 1 98 ? -12.981 -10.452 4.665 1.00 84.62 98 LEU A N 1
ATOM 672 C CA . LEU A 1 98 ? -12.616 -11.853 4.737 1.00 84.62 98 LEU A CA 1
ATOM 673 C C . LEU A 1 98 ? -13.393 -12.549 5.867 1.00 84.62 98 LEU A C 1
ATOM 675 O O . LEU A 1 98 ? -13.333 -12.119 7.017 1.00 84.62 98 LEU A O 1
ATOM 679 N N . PRO A 1 99 ? -14.053 -13.685 5.583 1.00 76.88 99 PRO A N 1
ATOM 680 C CA . PRO A 1 99 ? -14.978 -14.332 6.519 1.00 76.88 99 PRO A CA 1
ATOM 681 C C . PRO A 1 99 ? -14.329 -14.989 7.751 1.00 76.88 99 PRO A C 1
ATOM 683 O O . PRO A 1 99 ? -15.033 -15.603 8.549 1.00 76.88 99 PRO A O 1
ATOM 686 N N . PHE A 1 100 ? -13.005 -14.907 7.914 1.00 66.19 100 PHE A N 1
ATOM 687 C CA . PHE A 1 100 ? -12.266 -15.671 8.928 1.00 66.19 100 PHE A CA 1
ATOM 688 C C . PHE A 1 100 ? -11.197 -14.854 9.670 1.00 66.19 100 PHE A C 1
ATOM 690 O O . PHE A 1 100 ? -10.330 -15.442 10.314 1.00 66.19 100 PHE A O 1
ATOM 697 N N . GLY A 1 101 ? -11.187 -13.526 9.523 1.00 67.06 101 GLY A N 1
ATOM 698 C CA . GLY A 1 101 ? -10.035 -12.709 9.900 1.00 67.06 101 GLY A CA 1
ATOM 699 C C . GLY A 1 101 ? -10.344 -11.581 10.871 1.00 67.06 101 GLY A C 1
ATOM 700 O O . GLY A 1 101 ? -11.409 -10.974 10.820 1.00 67.06 101 GLY A O 1
ATOM 701 N N . ASP A 1 102 ? -9.351 -11.288 11.704 1.00 85.44 102 ASP A N 1
ATOM 702 C CA . ASP A 1 102 ? -9.169 -9.994 12.352 1.00 85.44 102 ASP A CA 1
ATOM 703 C C . ASP A 1 102 ? -8.836 -8.923 11.294 1.00 85.44 102 ASP A C 1
ATOM 705 O O . ASP A 1 102 ? -8.125 -9.200 10.319 1.00 85.44 102 ASP A O 1
ATOM 709 N N . ALA A 1 103 ? -9.338 -7.700 11.468 1.00 86.81 103 ALA A N 1
ATOM 710 C CA . ALA A 1 103 ? -9.150 -6.612 10.508 1.00 86.81 103 ALA A CA 1
ATOM 711 C C . ALA A 1 103 ? -7.676 -6.209 10.339 1.00 86.81 103 ALA A C 1
ATOM 713 O O . ALA A 1 103 ? -7.270 -5.811 9.242 1.00 86.81 103 ALA A O 1
ATOM 714 N N . THR A 1 104 ? -6.834 -6.401 11.357 1.00 88.94 104 THR A N 1
ATOM 715 C CA . THR A 1 104 ? -5.380 -6.240 11.232 1.00 88.94 104 THR A CA 1
ATOM 716 C C . THR A 1 104 ? -4.808 -7.287 10.287 1.00 88.94 104 THR A C 1
ATOM 718 O O . THR A 1 104 ? -4.071 -6.945 9.363 1.00 88.94 104 THR A O 1
ATOM 721 N N . VAL A 1 105 ? -5.169 -8.562 10.468 1.00 90.00 105 VAL A N 1
ATOM 722 C CA . VAL A 1 105 ? -4.693 -9.663 9.612 1.00 90.00 105 VAL A CA 1
ATOM 723 C C . VAL A 1 105 ? -5.115 -9.444 8.161 1.00 90.00 105 VAL A C 1
ATOM 725 O O . VAL A 1 105 ? -4.291 -9.574 7.256 1.00 90.00 105 VAL A O 1
ATOM 728 N N . GLU A 1 106 ? -6.369 -9.060 7.928 1.00 90.81 106 GLU A N 1
ATOM 729 C CA . GLU A 1 106 ? -6.850 -8.709 6.591 1.00 90.81 106 GLU A CA 1
ATOM 730 C C . GLU A 1 106 ? -6.049 -7.552 5.981 1.00 90.81 106 GLU A C 1
ATOM 732 O O . GLU A 1 106 ? -5.586 -7.644 4.842 1.00 90.81 106 GLU A O 1
ATOM 737 N N . THR A 1 107 ? -5.823 -6.490 6.754 1.00 92.56 107 THR A N 1
ATOM 738 C CA . THR A 1 107 ? -5.058 -5.319 6.312 1.00 92.56 107 THR A CA 1
ATOM 739 C C . THR A 1 107 ? -3.630 -5.701 5.915 1.00 92.56 107 THR A C 1
ATOM 741 O O . THR A 1 107 ? -3.131 -5.247 4.882 1.00 92.56 107 THR A O 1
ATOM 744 N N . LEU A 1 108 ? -2.981 -6.590 6.674 1.00 93.62 108 LEU A N 1
ATOM 745 C CA . LEU A 1 108 ? -1.654 -7.118 6.347 1.00 93.62 108 LEU A CA 1
ATOM 746 C C . LEU A 1 108 ? -1.664 -7.923 5.040 1.00 93.62 108 LEU A C 1
ATOM 748 O O . LEU A 1 108 ? -0.791 -7.730 4.191 1.00 93.62 108 LEU A O 1
ATOM 752 N N . LEU A 1 109 ? -2.660 -8.791 4.842 1.00 94.38 109 LEU A N 1
ATOM 753 C CA . LEU A 1 109 ? -2.808 -9.559 3.602 1.00 94.38 109 LEU A CA 1
ATOM 754 C C . LEU A 1 109 ? -3.025 -8.641 2.397 1.00 94.38 109 LEU A C 1
ATOM 756 O O . LEU A 1 109 ? -2.410 -8.843 1.347 1.00 94.38 109 LEU A O 1
ATOM 760 N N . PHE A 1 110 ? -3.844 -7.600 2.542 1.00 95.25 110 PHE A N 1
ATOM 761 C CA . PHE A 1 110 ? -4.054 -6.623 1.480 1.00 95.25 110 PHE A CA 1
ATOM 762 C C . PHE A 1 110 ? -2.810 -5.771 1.221 1.00 95.25 110 PHE A C 1
ATOM 764 O O . PHE A 1 110 ? -2.509 -5.507 0.058 1.00 95.25 110 PHE A O 1
ATOM 771 N N . ALA A 1 111 ? -2.025 -5.411 2.241 1.00 96.44 111 ALA A N 1
ATOM 772 C CA . ALA A 1 111 ? -0.733 -4.751 2.042 1.00 96.44 111 ALA A CA 1
ATOM 773 C C . ALA A 1 111 ? 0.198 -5.606 1.162 1.00 96.44 111 ALA A C 1
ATOM 775 O O . ALA A 1 111 ? 0.767 -5.113 0.185 1.00 96.44 111 ALA A O 1
ATOM 776 N N . VAL A 1 112 ? 0.301 -6.907 1.459 1.00 96.56 112 VAL A N 1
ATOM 777 C CA . VAL A 1 112 ? 1.086 -7.859 0.657 1.00 96.56 112 VAL A CA 1
ATOM 778 C C . VAL A 1 112 ? 0.528 -7.968 -0.763 1.00 96.56 112 VAL A C 1
ATOM 780 O O . VAL A 1 112 ? 1.287 -7.864 -1.727 1.00 96.56 112 VAL A O 1
ATOM 783 N N . GLY A 1 113 ? -0.792 -8.107 -0.916 1.00 97.00 113 GLY A N 1
ATOM 784 C CA . GLY A 1 113 ? -1.451 -8.144 -2.223 1.00 97.00 113 GLY A CA 1
ATOM 785 C C . GLY A 1 113 ? -1.166 -6.895 -3.062 1.00 97.00 113 GLY A C 1
ATOM 786 O O . GLY A 1 113 ? -0.799 -7.002 -4.232 1.00 97.00 113 GLY A O 1
ATOM 787 N N . GLY A 1 114 ? -1.239 -5.709 -2.453 1.00 96.56 114 GLY A N 1
ATOM 788 C CA . GLY A 1 114 ? -0.894 -4.443 -3.096 1.00 96.56 114 GLY A CA 1
ATOM 789 C C . GLY A 1 114 ? 0.567 -4.379 -3.537 1.00 96.56 114 GLY A C 1
ATOM 790 O O . GLY A 1 114 ? 0.849 -3.962 -4.659 1.00 96.56 114 GLY A O 1
ATOM 791 N N . ALA A 1 115 ? 1.501 -4.857 -2.712 1.00 96.69 115 ALA A N 1
ATOM 792 C CA . ALA A 1 115 ? 2.918 -4.918 -3.072 1.00 96.69 115 ALA A CA 1
ATOM 793 C C . ALA A 1 115 ? 3.176 -5.857 -4.266 1.00 96.69 115 ALA A C 1
ATOM 795 O O . ALA A 1 115 ? 3.928 -5.504 -5.177 1.00 96.69 115 ALA A O 1
ATOM 796 N N . VAL A 1 116 ? 2.515 -7.021 -4.306 1.00 97.38 116 VAL A N 1
ATOM 797 C CA . VAL A 1 116 ? 2.596 -7.975 -5.428 1.00 97.38 116 VAL A CA 1
ATOM 798 C C . VAL A 1 116 ? 2.046 -7.357 -6.715 1.00 97.38 116 VAL A C 1
ATOM 800 O O . VAL A 1 116 ? 2.692 -7.434 -7.763 1.00 97.38 116 VAL A O 1
ATOM 803 N N . VAL A 1 117 ? 0.889 -6.695 -6.642 1.00 95.69 117 VAL A N 1
ATOM 804 C CA . VAL A 1 117 ? 0.310 -5.969 -7.783 1.00 95.69 117 VAL A CA 1
ATOM 805 C C . VAL A 1 117 ? 1.247 -4.850 -8.240 1.00 95.69 117 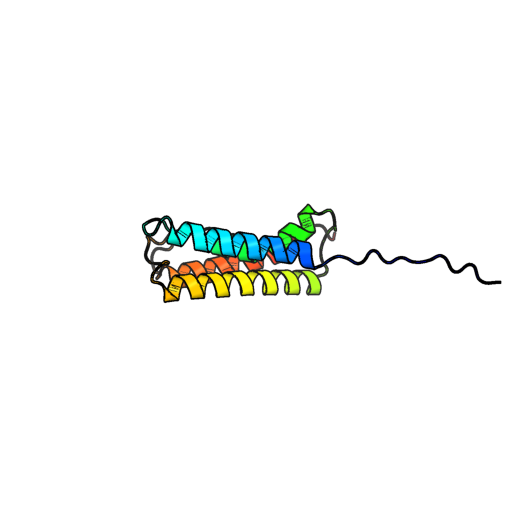VAL A C 1
ATOM 807 O O . VAL A 1 117 ? 1.528 -4.737 -9.433 1.00 95.69 117 VAL A O 1
ATOM 810 N N . GLY A 1 118 ? 1.788 -4.065 -7.306 1.00 93.38 118 GLY A N 1
ATOM 811 C CA . GLY A 1 118 ? 2.754 -3.005 -7.585 1.00 93.38 118 GLY A CA 1
ATOM 812 C C . GLY A 1 118 ? 3.991 -3.530 -8.313 1.00 93.38 118 GLY A C 1
ATOM 813 O O . GLY A 1 118 ? 4.380 -2.977 -9.341 1.00 93.38 118 GLY A O 1
ATOM 814 N N . PHE A 1 119 ? 4.566 -4.642 -7.847 1.00 94.69 119 PHE A N 1
ATOM 815 C CA . PHE A 1 119 ? 5.670 -5.315 -8.530 1.00 94.69 119 PHE A CA 1
ATOM 816 C C . PHE A 1 119 ? 5.294 -5.707 -9.965 1.00 94.69 119 PHE A C 1
ATOM 818 O O . PHE A 1 119 ? 6.019 -5.366 -10.904 1.00 94.69 119 PHE A O 1
ATOM 825 N N . GLY A 1 120 ? 4.147 -6.373 -10.141 1.00 94.38 120 GLY A N 1
ATOM 826 C CA . GLY A 1 120 ? 3.645 -6.809 -11.445 1.00 94.38 120 GLY A CA 1
ATOM 827 C C . GLY A 1 120 ? 3.482 -5.651 -12.430 1.00 94.38 120 GLY A C 1
ATOM 828 O O . GLY A 1 120 ? 3.983 -5.720 -13.552 1.00 94.38 120 GLY A O 1
ATOM 829 N N . VAL A 1 121 ? 2.861 -4.552 -11.992 1.00 91.56 121 VAL A N 1
ATOM 830 C CA . VAL A 1 121 ? 2.721 -3.315 -12.781 1.00 91.56 121 VAL A CA 1
ATOM 831 C C . VAL A 1 121 ? 4.085 -2.710 -13.110 1.00 91.56 121 VAL A C 1
ATOM 833 O O . VAL A 1 121 ? 4.312 -2.273 -14.241 1.00 91.56 121 VAL A O 1
ATOM 836 N N . GLY A 1 122 ? 5.010 -2.715 -12.148 1.00 89.81 122 GLY A N 1
ATOM 837 C CA . GLY A 1 122 ? 6.364 -2.204 -12.325 1.00 89.81 122 GLY A CA 1
ATOM 838 C C . GLY A 1 122 ? 7.110 -2.903 -13.460 1.00 89.81 122 GLY A C 1
ATOM 839 O O . GLY A 1 122 ? 7.759 -2.234 -14.262 1.00 89.81 122 GLY A O 1
ATOM 840 N N . VAL A 1 123 ? 6.989 -4.228 -13.577 1.00 92.50 123 VAL A N 1
ATOM 841 C CA . VAL A 1 123 ? 7.705 -5.016 -14.597 1.00 92.50 123 VAL A CA 1
ATOM 842 C C . VAL A 1 123 ? 6.939 -5.196 -15.916 1.00 92.50 123 VAL A C 1
ATOM 844 O O . VAL A 1 123 ? 7.538 -5.614 -16.910 1.00 92.50 123 VAL A O 1
ATOM 847 N N . TRP A 1 124 ? 5.638 -4.890 -15.955 1.00 90.00 124 TRP A N 1
ATOM 848 C CA . TRP A 1 124 ? 4.775 -5.122 -17.119 1.00 90.00 124 TRP A CA 1
ATOM 849 C C . TRP A 1 124 ? 5.217 -4.331 -18.362 1.00 90.00 124 TRP A C 1
ATOM 851 O O . TRP A 1 124 ? 5.511 -3.136 -18.296 1.00 90.00 124 TRP A O 1
AT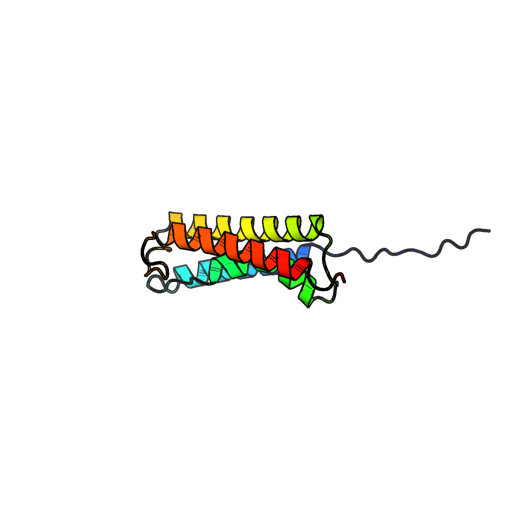OM 861 N N . GLY A 1 125 ? 5.172 -4.964 -19.540 1.00 76.44 125 GLY A N 1
ATOM 862 C CA . GLY A 1 125 ? 5.449 -4.302 -20.827 1.00 76.44 125 GLY A CA 1
ATOM 863 C C . GLY A 1 125 ? 6.929 -4.256 -21.203 1.00 76.44 125 GLY A C 1
ATOM 864 O O . GLY A 1 125 ? 7.339 -3.410 -21.984 1.00 76.44 125 GLY A O 1
ATOM 865 N N . ARG A 1 126 ? 7.729 -5.157 -20.628 1.00 72.94 126 ARG A N 1
ATOM 866 C CA . ARG A 1 126 ? 9.136 -5.386 -20.984 1.00 72.94 126 ARG A CA 1
ATOM 867 C C . ARG A 1 126 ? 9.368 -6.227 -22.246 1.00 72.94 126 ARG A C 1
ATOM 869 O O . ARG A 1 126 ? 10.523 -6.516 -22.542 1.00 72.94 126 ARG A O 1
ATOM 876 N N . ARG A 1 127 ? 8.300 -6.708 -22.882 1.00 56.28 127 ARG A N 1
ATOM 877 C CA . ARG A 1 127 ? 8.366 -7.625 -24.025 1.00 56.28 127 ARG A CA 1
ATOM 878 C C . ARG A 1 127 ? 8.347 -6.858 -25.331 1.00 56.28 127 ARG A C 1
ATOM 880 O O . ARG A 1 127 ? 7.566 -5.884 -25.388 1.00 56.28 127 ARG A O 1
#

Foldseek 3Di:
DDDPDPPPVPPPPLVVQLVQLLVLLVVQLVVLVVCLQDDPLCSLLCSLLRSLVRCVVVVVDAADLVRLLVSNVSSLVSSVVSLVVCVVVVSQQYDDPDPDDRSSVSSNVSNNVSSVVSSCSRHPPPD

Solvent-accessible surface area (backbone atoms only — not comparable to full-atom values): 6623 Å² total; per-residue (Å²): 134,85,83,79,73,84,81,73,70,77,77,77,67,68,59,65,23,49,49,51,15,52,50,44,30,52,51,41,52,52,50,28,71,76,34,65,84,50,62,66,73,63,41,27,18,48,12,1,15,26,21,19,47,39,43,48,74,72,70,68,54,56,37,53,69,70,55,12,48,52,25,14,50,53,10,29,50,47,18,50,52,43,49,51,56,31,55,79,64,70,46,46,72,30,83,58,92,54,99,85,54,57,37,60,59,48,43,52,52,33,14,52,50,17,15,54,51,12,27,51,61,11,43,49,84,77,121

Mean predicted aligned error: 7.58 Å

Radius of gyration: 17.65 Å; Cα contacts (8 Å, |Δi|>4): 186; chains: 1; bounding box: 58×33×47 Å